Protein AF-G5ECS5-F1 (afdb_monomer_lite)

pLDDT: mean 89.22, std 11.2, range [52.12, 98.12]

Structure (mmCIF, N/CA/C/O backbone):
data_AF-G5ECS5-F1
#
_entry.id   AF-G5ECS5-F1
#
loop_
_atom_site.group_PDB
_atom_site.id
_atom_site.type_symbol
_atom_site.label_atom_id
_atom_site.label_alt_id
_atom_site.label_comp_id
_atom_site.label_asym_id
_atom_site.label_entity_id
_atom_site.label_seq_id
_atom_site.pdbx_PDB_ins_code
_atom_site.Cartn_x
_atom_site.Cartn_y
_atom_site.Cartn_z
_atom_site.occupancy
_atom_site.B_iso_or_equiv
_atom_site.auth_seq_id
_atom_site.auth_comp_id
_atom_site.auth_asym_id
_atom_site.auth_atom_id
_atom_site.pdbx_PDB_model_num
ATOM 1 N N . MET A 1 1 ? 14.559 3.316 -11.128 1.00 52.81 1 MET A N 1
ATOM 2 C CA . MET A 1 1 ? 13.962 3.179 -12.477 1.00 52.81 1 MET A CA 1
ATOM 3 C C . MET A 1 1 ? 12.790 4.141 -12.537 1.00 52.81 1 MET A C 1
ATOM 5 O O . MET A 1 1 ? 12.023 4.130 -11.589 1.00 52.81 1 MET A O 1
ATOM 9 N N . ASN A 1 2 ? 12.685 4.991 -13.561 1.00 52.12 2 ASN A N 1
ATOM 10 C CA . ASN A 1 2 ? 11.530 5.879 -13.733 1.00 52.12 2 ASN A CA 1
ATOM 11 C C . ASN A 1 2 ? 10.588 5.239 -14.753 1.00 52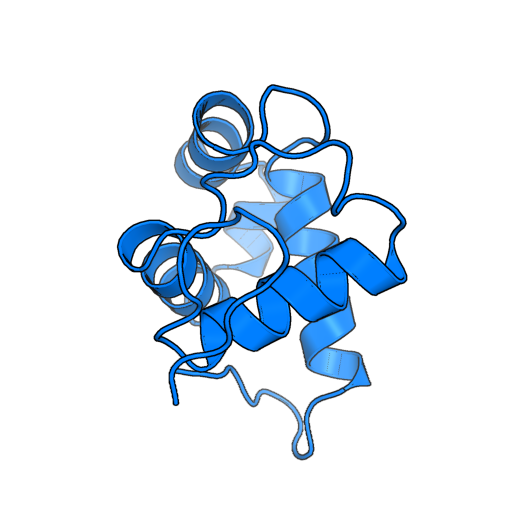.12 2 ASN A C 1
ATOM 13 O O . ASN A 1 2 ? 10.952 5.135 -15.922 1.00 52.12 2 ASN A O 1
ATOM 17 N N . VAL A 1 3 ? 9.404 4.804 -14.322 1.00 57.81 3 VAL A N 1
ATOM 18 C CA . VAL A 1 3 ? 8.354 4.330 -15.238 1.00 57.81 3 VAL A CA 1
ATOM 19 C C . VAL A 1 3 ? 7.341 5.457 -15.410 1.00 57.81 3 VAL A C 1
ATOM 21 O O . VAL A 1 3 ? 6.791 5.945 -14.422 1.00 57.81 3 VAL A O 1
ATOM 24 N N . ASN A 1 4 ? 7.121 5.896 -16.651 1.00 57.59 4 ASN A N 1
ATOM 25 C CA . ASN A 1 4 ? 6.100 6.887 -16.986 1.00 57.59 4 ASN A CA 1
ATOM 26 C C . ASN A 1 4 ? 4.847 6.159 -17.486 1.00 57.59 4 ASN A C 1
ATOM 28 O O . ASN A 1 4 ? 4.904 5.453 -18.490 1.00 57.59 4 ASN A O 1
ATOM 32 N N . PHE A 1 5 ? 3.733 6.323 -16.777 1.00 57.00 5 PHE A N 1
ATOM 33 C CA . PHE A 1 5 ? 2.453 5.709 -17.112 1.00 57.00 5 PHE A CA 1
ATOM 34 C C . PHE A 1 5 ? 1.460 6.834 -17.407 1.00 57.00 5 PHE A C 1
ATOM 36 O O . PHE A 1 5 ? 0.933 7.415 -16.478 1.00 57.00 5 PHE A O 1
ATOM 43 N N . GLY A 1 6 ? 1.251 7.214 -18.671 1.00 62.34 6 GLY A N 1
ATOM 44 C CA . GLY A 1 6 ? 0.101 8.014 -19.143 1.00 62.34 6 GLY A CA 1
ATOM 45 C C . GLY A 1 6 ? -0.459 9.148 -18.252 1.00 62.34 6 GLY A C 1
ATOM 46 O O . GLY A 1 6 ? -1.677 9.283 -18.165 1.00 62.34 6 GLY A O 1
ATOM 47 N N . GLY A 1 7 ? 0.382 9.955 -17.590 1.00 63.53 7 GLY A N 1
ATOM 48 C CA . GLY A 1 7 ? -0.055 11.059 -16.712 1.00 63.53 7 GLY A CA 1
ATOM 49 C C . GLY A 1 7 ? -0.193 10.725 -15.218 1.00 63.53 7 GLY A C 1
ATOM 50 O O . GLY A 1 7 ? -0.729 11.539 -14.467 1.00 63.53 7 GLY A O 1
ATOM 51 N N . TYR A 1 8 ? 0.279 9.557 -14.785 1.00 65.12 8 TYR A N 1
ATOM 52 C CA . TYR A 1 8 ? 0.445 9.202 -13.376 1.00 65.12 8 TYR A CA 1
ATOM 53 C C . TYR A 1 8 ? 1.759 9.763 -12.818 1.00 65.12 8 TYR A C 1
ATOM 55 O O . TYR A 1 8 ? 2.696 10.052 -13.573 1.00 65.12 8 TYR A O 1
ATOM 63 N N . SER A 1 9 ? 1.847 9.897 -11.489 1.00 60.34 9 SER A N 1
ATOM 64 C CA . SER A 1 9 ? 3.123 10.190 -10.822 1.00 60.34 9 SER A CA 1
ATOM 65 C C . SER A 1 9 ? 4.201 9.207 -11.301 1.00 60.34 9 SER A C 1
ATOM 67 O O . SER A 1 9 ? 3.929 8.007 -11.391 1.00 60.34 9 SER A O 1
ATOM 69 N N . PRO A 1 10 ? 5.427 9.670 -11.606 1.00 69.62 10 PRO A N 1
ATOM 70 C CA . PRO A 1 10 ? 6.496 8.768 -12.008 1.00 69.62 10 PRO A CA 1
ATOM 71 C C . PRO A 1 10 ? 6.739 7.743 -10.899 1.00 69.62 10 PRO A C 1
ATOM 73 O O . PRO A 1 10 ? 6.965 8.118 -9.747 1.00 69.62 10 PRO A O 1
ATOM 76 N N . ILE A 1 11 ? 6.728 6.457 -11.253 1.00 73.75 11 ILE A N 1
ATOM 77 C CA . ILE A 1 11 ? 7.058 5.392 -10.306 1.00 73.75 11 ILE A CA 1
ATOM 78 C C . ILE A 1 11 ? 8.564 5.441 -10.069 1.00 73.75 11 ILE A C 1
ATOM 80 O O . ILE A 1 11 ? 9.337 5.314 -11.021 1.00 73.75 11 ILE A O 1
ATOM 84 N N . ARG A 1 12 ? 8.969 5.653 -8.814 1.00 78.69 12 ARG A N 1
ATOM 85 C CA . ARG A 1 12 ? 10.379 5.858 -8.432 1.00 78.69 12 ARG A CA 1
ATOM 86 C C . ARG A 1 12 ? 10.930 4.809 -7.468 1.00 78.69 12 ARG A C 1
ATOM 88 O O . ARG A 1 12 ? 12.148 4.688 -7.370 1.00 78.69 12 ARG A O 1
ATOM 95 N N . THR A 1 13 ? 10.070 4.050 -6.794 1.00 84.62 13 THR A N 1
ATOM 96 C CA . THR A 1 13 ? 10.455 3.010 -5.826 1.00 84.62 13 THR A CA 1
ATOM 97 C C . THR A 1 13 ? 10.033 1.632 -6.317 1.00 84.62 13 THR A C 1
ATOM 99 O O . THR A 1 13 ? 9.104 1.512 -7.125 1.00 84.62 13 THR A O 1
ATOM 102 N N . SER A 1 14 ? 10.695 0.577 -5.832 1.00 89.06 14 SER A N 1
ATOM 103 C CA . SER A 1 14 ? 10.296 -0.790 -6.179 1.00 89.06 14 SER A CA 1
ATOM 104 C C . SER A 1 14 ? 8.901 -1.057 -5.633 1.00 89.06 14 SER A C 1
ATOM 106 O O . SER A 1 14 ? 8.063 -1.572 -6.362 1.00 89.06 14 SER A O 1
ATOM 108 N N . MET A 1 15 ? 8.598 -0.627 -4.402 1.00 92.44 15 MET A N 1
ATOM 109 C CA . MET A 1 15 ? 7.248 -0.764 -3.850 1.00 92.44 15 MET A CA 1
ATOM 110 C C . MET A 1 15 ? 6.181 -0.061 -4.703 1.00 92.44 15 MET A C 1
ATOM 112 O O . MET A 1 15 ? 5.104 -0.617 -4.904 1.00 92.44 15 MET A O 1
ATOM 116 N N . GLY A 1 16 ? 6.480 1.103 -5.288 1.00 92.81 16 GLY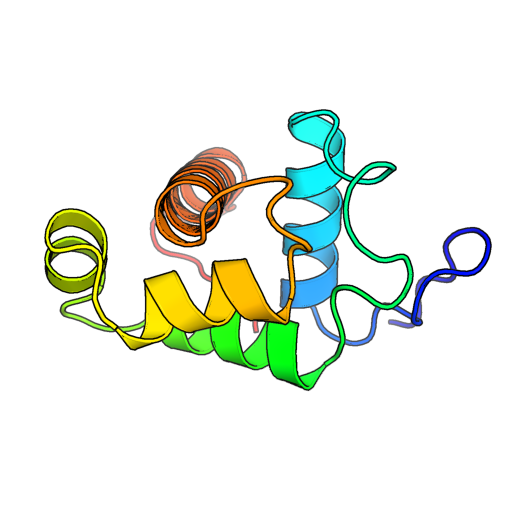 A N 1
ATOM 117 C CA . GLY A 1 16 ? 5.558 1.786 -6.199 1.00 92.81 16 GLY A CA 1
ATOM 118 C C . GLY A 1 16 ? 5.187 0.939 -7.423 1.00 92.81 16 GLY A C 1
ATOM 119 O O . GLY A 1 16 ? 4.023 0.916 -7.818 1.00 92.81 16 GLY A O 1
ATOM 120 N N . ILE A 1 17 ? 6.140 0.177 -7.977 1.00 92.12 17 ILE A N 1
ATOM 121 C CA . ILE A 1 17 ? 5.880 -0.758 -9.088 1.00 92.12 17 ILE A CA 1
ATOM 122 C C . ILE A 1 17 ? 4.902 -1.847 -8.642 1.00 92.12 17 ILE A C 1
ATOM 124 O O . ILE A 1 17 ? 3.959 -2.164 -9.362 1.00 92.12 17 ILE A O 1
ATOM 128 N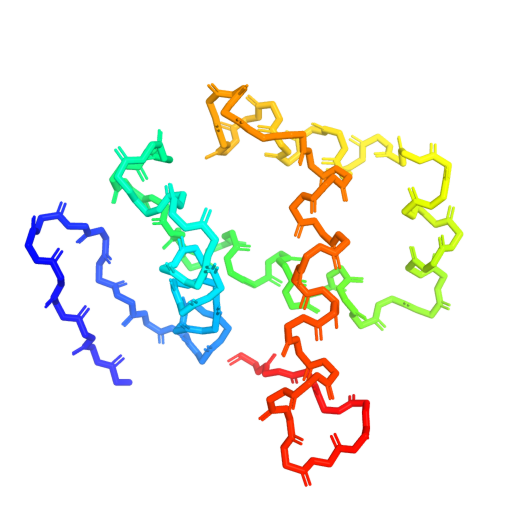 N . TRP A 1 18 ? 5.098 -2.397 -7.444 1.00 94.31 18 TRP A N 1
ATOM 129 C CA . TRP A 1 18 ? 4.251 -3.464 -6.912 1.00 94.31 18 TRP A CA 1
ATOM 130 C C . TRP A 1 18 ? 2.841 -2.983 -6.589 1.00 94.31 18 TRP A C 1
ATOM 132 O O . TRP A 1 18 ? 1.879 -3.687 -6.878 1.00 94.31 18 TRP A O 1
ATOM 142 N N . VAL A 1 19 ? 2.710 -1.772 -6.047 1.00 95.44 19 VAL A N 1
ATOM 143 C CA . VAL A 1 19 ? 1.406 -1.145 -5.831 1.00 95.44 19 VAL A CA 1
ATOM 144 C C . VAL A 1 19 ? 0.679 -0.972 -7.164 1.00 95.44 19 VAL A C 1
ATOM 146 O O . VAL A 1 19 ? -0.470 -1.385 -7.273 1.00 95.44 19 VAL A O 1
ATOM 149 N N . VAL A 1 20 ? 1.335 -0.436 -8.199 1.00 94.19 20 VAL A N 1
ATOM 150 C CA . VAL A 1 20 ? 0.711 -0.280 -9.525 1.00 94.19 20 VAL A CA 1
ATOM 151 C C . VAL A 1 20 ? 0.335 -1.630 -10.135 1.00 94.19 20 VAL A C 1
ATOM 153 O O . VAL A 1 20 ? -0.773 -1.769 -10.643 1.00 94.19 20 VAL A O 1
ATOM 156 N N . ALA A 1 21 ? 1.200 -2.640 -10.038 1.00 94.19 21 ALA A N 1
ATOM 157 C CA . ALA A 1 21 ? 0.901 -3.979 -10.539 1.00 94.19 21 ALA A CA 1
ATOM 158 C C . ALA A 1 21 ? -0.311 -4.607 -9.827 1.00 94.19 21 ALA A C 1
ATOM 160 O O . ALA A 1 21 ? -1.196 -5.142 -10.489 1.00 94.19 21 ALA A O 1
ATOM 161 N N . MET A 1 22 ? -0.407 -4.460 -8.502 1.00 96.38 22 MET A N 1
ATOM 162 C CA . MET A 1 22 ? -1.567 -4.903 -7.724 1.00 96.38 22 MET A CA 1
ATOM 163 C C . MET A 1 22 ? -2.842 -4.154 -8.135 1.00 96.38 22 MET A C 1
ATOM 165 O O . MET A 1 22 ? -3.894 -4.764 -8.317 1.00 96.38 22 MET A O 1
ATOM 169 N N . LEU A 1 23 ? -2.758 -2.837 -8.347 1.00 95.56 23 LEU A N 1
ATOM 170 C CA . LEU A 1 23 ? -3.898 -2.048 -8.813 1.00 95.56 23 LEU A CA 1
ATOM 171 C C . LEU A 1 23 ? -4.370 -2.464 -10.210 1.00 95.56 23 LEU A C 1
ATOM 173 O O . LEU A 1 23 ? -5.566 -2.392 -10.479 1.00 95.56 23 LEU A O 1
ATOM 177 N N . VAL A 1 24 ? -3.458 -2.871 -11.094 1.00 95.00 24 VAL A N 1
ATOM 178 C CA . VAL A 1 24 ? -3.801 -3.412 -12.416 1.00 95.00 24 VAL A CA 1
ATOM 179 C C . VAL A 1 24 ? -4.446 -4.793 -12.279 1.00 95.00 24 VAL A C 1
ATOM 181 O O . VAL A 1 24 ? -5.506 -4.999 -12.855 1.00 95.00 24 VAL A O 1
ATOM 184 N N . GLU A 1 25 ? -3.879 -5.704 -11.476 1.00 95.81 25 GLU A N 1
ATOM 185 C CA . GLU A 1 25 ? -4.434 -7.057 -11.254 1.00 95.81 25 GLU A CA 1
ATOM 186 C C . GLU A 1 25 ? -5.867 -7.030 -10.688 1.00 95.81 25 GLU A C 1
ATOM 188 O O . GLU A 1 25 ? -6.643 -7.955 -10.918 1.00 95.81 25 GLU A O 1
ATOM 193 N N . HIS A 1 26 ? -6.235 -5.971 -9.962 1.00 94.75 26 HIS A N 1
ATOM 194 C CA . HIS A 1 26 ? -7.553 -5.820 -9.342 1.00 94.75 26 HIS A CA 1
ATOM 195 C C . HIS A 1 26 ? -8.468 -4.772 -10.003 1.00 94.75 26 HIS A C 1
ATOM 197 O O . HIS A 1 26 ? -9.461 -4.383 -9.385 1.00 94.75 26 HIS A O 1
ATOM 203 N N . ASP A 1 27 ? -8.152 -4.284 -11.209 1.00 94.25 27 ASP A N 1
ATOM 204 C CA . ASP A 1 27 ? -8.950 -3.274 -11.932 1.00 94.25 27 ASP A CA 1
ATOM 205 C C . ASP A 1 27 ? -9.200 -1.973 -11.130 1.00 94.25 27 ASP A C 1
ATOM 207 O O . ASP A 1 27 ? -10.244 -1.318 -11.216 1.00 94.25 27 ASP A O 1
ATOM 211 N N . LEU A 1 28 ? -8.223 -1.578 -10.311 1.00 94.31 28 LEU A N 1
ATOM 212 C CA . LEU A 1 28 ? -8.267 -0.385 -9.458 1.00 94.31 28 LEU A CA 1
ATOM 213 C C . LEU A 1 28 ? -7.481 0.796 -10.036 1.00 94.31 28 LEU A C 1
ATOM 215 O O . LEU A 1 28 ? -7.715 1.931 -9.621 1.00 94.31 28 LEU A O 1
ATOM 219 N N . ILE A 1 29 ? -6.566 0.562 -10.984 1.00 92.12 29 ILE A N 1
ATOM 220 C CA . ILE A 1 29 ? -5.620 1.586 -11.463 1.00 92.12 29 ILE A CA 1
ATOM 221 C C . ILE A 1 29 ? -6.306 2.834 -12.037 1.00 92.12 29 ILE A C 1
ATOM 223 O O . ILE A 1 29 ? -5.832 3.950 -11.837 1.00 92.12 29 ILE A O 1
ATOM 227 N N . THR A 1 30 ? -7.448 2.671 -12.707 1.00 91.19 30 THR A N 1
ATOM 228 C CA . THR A 1 30 ? -8.233 3.779 -13.280 1.00 91.19 30 THR A CA 1
ATOM 229 C C . THR A 1 30 ? -9.155 4.452 -12.266 1.00 91.19 30 THR A C 1
ATOM 231 O O . THR A 1 30 ? -9.715 5.508 -12.554 1.00 91.19 30 THR A O 1
ATOM 234 N N . ARG A 1 31 ? -9.333 3.841 -11.090 1.00 92.94 31 ARG A N 1
ATOM 235 C CA . ARG A 1 31 ? -10.272 4.287 -10.058 1.00 92.94 31 ARG A CA 1
ATOM 236 C C . ARG A 1 31 ? -9.574 5.093 -8.967 1.00 92.94 31 ARG A C 1
ATOM 238 O O . ARG A 1 31 ? -10.161 6.041 -8.456 1.00 92.94 31 ARG A O 1
ATOM 245 N N . VAL A 1 32 ? -8.338 4.737 -8.616 1.00 92.44 32 VAL A N 1
ATOM 246 C CA . VAL A 1 32 ? -7.522 5.503 -7.660 1.00 92.44 32 VAL A CA 1
ATOM 247 C C . VAL A 1 32 ? -7.091 6.861 -8.240 1.00 92.44 32 VAL A C 1
ATOM 249 O O . VAL A 1 32 ? -7.071 7.032 -9.462 1.00 92.44 32 VAL A O 1
ATOM 252 N N . PRO A 1 33 ? -6.718 7.845 -7.396 1.00 92.06 33 PRO A N 1
ATOM 253 C CA . PRO A 1 33 ? -6.148 9.100 -7.878 1.00 92.06 33 PRO A CA 1
ATOM 254 C C . PRO A 1 33 ? -4.936 8.868 -8.788 1.00 92.06 33 PRO A C 1
ATOM 256 O O . PRO A 1 33 ? -4.058 8.075 -8.464 1.00 92.06 33 PRO A O 1
ATOM 259 N N . ARG A 1 34 ? -4.825 9.614 -9.893 1.00 88.56 34 ARG A N 1
ATOM 260 C CA . ARG A 1 34 ? -3.678 9.496 -10.821 1.00 88.56 34 ARG A CA 1
ATOM 261 C C . ARG A 1 34 ? -2.332 9.844 -10.181 1.00 88.56 34 ARG A C 1
ATOM 263 O O . ARG A 1 34 ? -1.285 9.421 -10.656 1.00 88.56 34 ARG A O 1
ATOM 270 N N . SER A 1 35 ? -2.344 10.618 -9.099 1.00 89.62 35 SER A N 1
ATOM 271 C CA . SER A 1 35 ? -1.138 10.927 -8.333 1.00 89.62 35 SER A CA 1
ATOM 272 C C . SER A 1 35 ? -0.622 9.739 -7.511 1.00 89.62 35 SER A C 1
ATOM 274 O O . SER A 1 35 ? 0.513 9.800 -7.041 1.00 89.62 35 SER A O 1
ATOM 276 N N . PHE A 1 36 ? -1.431 8.690 -7.328 1.00 91.88 36 PHE A N 1
ATOM 277 C CA . PHE A 1 36 ? -1.122 7.532 -6.496 1.00 91.88 36 PHE A CA 1
ATOM 278 C C . PHE A 1 36 ? -0.447 6.399 -7.303 1.00 91.88 36 PHE A C 1
ATOM 280 O O . PHE A 1 36 ? -0.893 6.104 -8.414 1.00 91.88 36 PHE A O 1
ATOM 287 N N . PRO A 1 37 ? 0.555 5.696 -6.735 1.00 93.06 37 PRO A N 1
ATOM 288 C CA . PRO A 1 37 ? 1.242 6.017 -5.486 1.00 93.06 37 PRO A CA 1
ATOM 289 C C . PRO A 1 37 ? 2.325 7.087 -5.692 1.00 93.06 37 PRO A C 1
ATOM 291 O O . PRO A 1 37 ? 3.116 7.042 -6.635 1.00 93.06 37 PRO A O 1
ATOM 294 N N . THR A 1 38 ? 2.409 8.025 -4.758 1.00 92.38 38 THR A N 1
ATOM 295 C CA . THR A 1 38 ? 3.600 8.849 -4.539 1.00 92.38 38 THR A CA 1
ATOM 296 C C . THR A 1 38 ? 4.714 8.022 -3.885 1.00 92.38 38 THR A C 1
ATOM 298 O O . THR A 1 38 ? 4.496 6.894 -3.436 1.00 92.38 38 THR A O 1
ATOM 301 N N . VAL A 1 39 ? 5.922 8.591 -3.811 1.00 91.50 39 VAL A N 1
ATOM 302 C CA . VAL A 1 39 ? 7.062 7.962 -3.120 1.00 91.50 39 VAL A CA 1
ATOM 303 C C . VAL A 1 39 ? 6.724 7.700 -1.652 1.00 91.50 39 VAL A C 1
ATOM 305 O O . VAL A 1 39 ? 6.812 6.559 -1.215 1.00 91.50 39 VAL A O 1
ATOM 308 N N . ASP A 1 40 ? 6.228 8.712 -0.937 1.00 92.81 40 ASP A N 1
ATOM 309 C CA . ASP A 1 40 ? 5.884 8.599 0.486 1.00 92.81 40 ASP A CA 1
ATOM 310 C C . ASP A 1 40 ? 4.798 7.545 0.746 1.00 92.81 40 ASP A C 1
ATOM 312 O O . ASP A 1 40 ? 4.822 6.839 1.755 1.00 92.81 40 ASP A O 1
ATOM 316 N N . GLU A 1 41 ? 3.826 7.415 -0.161 1.00 95.19 41 GLU A N 1
ATOM 317 C CA . GLU A 1 41 ? 2.779 6.398 -0.050 1.00 95.19 41 GLU A CA 1
ATOM 318 C C . GLU A 1 41 ? 3.331 4.996 -0.290 1.00 95.19 41 GLU A C 1
ATOM 320 O O . GLU A 1 41 ? 2.983 4.079 0.452 1.00 95.19 41 GLU A O 1
ATOM 325 N N . ALA A 1 42 ? 4.206 4.821 -1.282 1.00 94.69 42 ALA A N 1
ATOM 326 C CA . ALA A 1 42 ? 4.874 3.549 -1.521 1.00 94.69 42 ALA A CA 1
ATOM 327 C C . ALA A 1 42 ? 5.767 3.154 -0.332 1.00 94.69 42 ALA A C 1
ATOM 329 O O . ALA A 1 42 ? 5.692 2.018 0.141 1.00 94.69 42 ALA A O 1
ATOM 330 N N . ASP A 1 43 ? 6.534 4.096 0.216 1.00 93.38 43 ASP A N 1
ATOM 331 C CA . ASP A 1 43 ? 7.374 3.875 1.395 1.00 93.38 43 ASP A CA 1
ATOM 332 C C . ASP A 1 43 ? 6.525 3.520 2.619 1.00 93.38 43 ASP A C 1
ATOM 334 O O . ASP A 1 43 ? 6.849 2.588 3.359 1.00 93.38 43 ASP A O 1
ATOM 338 N N . PHE A 1 44 ? 5.384 4.189 2.806 1.00 95.69 44 PHE A N 1
ATOM 339 C CA . PHE A 1 44 ? 4.438 3.850 3.865 1.00 95.69 44 PHE A CA 1
ATOM 340 C C . PHE A 1 44 ? 3.865 2.437 3.699 1.00 95.69 44 PHE A C 1
ATOM 342 O O . PHE A 1 44 ? 3.754 1.704 4.684 1.00 95.69 44 PHE A O 1
ATOM 349 N N . VAL A 1 45 ? 3.522 2.023 2.475 1.00 96.56 45 VAL A N 1
ATOM 350 C CA . VAL A 1 45 ? 3.059 0.654 2.207 1.00 96.56 45 VAL A CA 1
ATOM 351 C C . VAL A 1 45 ? 4.150 -0.359 2.554 1.00 96.56 45 VAL A C 1
ATOM 353 O O . VAL A 1 45 ? 3.872 -1.318 3.275 1.00 96.56 45 VAL A O 1
ATOM 356 N N . SER A 1 46 ? 5.394 -0.118 2.126 1.00 95.06 46 SER A N 1
ATOM 357 C CA . SER A 1 46 ? 6.539 -0.972 2.472 1.00 95.06 46 SER A CA 1
ATOM 358 C C . SER A 1 46 ? 6.753 -1.056 3.982 1.00 95.06 46 SER A C 1
ATOM 360 O O . SER A 1 46 ? 6.868 -2.149 4.539 1.00 95.06 46 SER A O 1
ATOM 362 N N . TYR A 1 47 ? 6.729 0.089 4.664 1.00 95.25 47 TYR A N 1
ATOM 363 C CA . TYR A 1 47 ? 6.844 0.175 6.114 1.00 95.25 47 TYR A CA 1
ATOM 364 C C . TYR A 1 47 ? 5.757 -0.641 6.822 1.00 95.25 47 TYR A C 1
ATOM 366 O O . TYR A 1 47 ? 6.061 -1.416 7.727 1.00 95.25 47 TYR A O 1
ATOM 374 N N . MET A 1 48 ? 4.498 -0.501 6.401 1.00 96.19 48 MET A N 1
ATOM 375 C CA . MET A 1 48 ? 3.365 -1.190 7.017 1.00 96.19 48 MET A CA 1
ATOM 376 C C . MET A 1 48 ? 3.450 -2.706 6.862 1.00 96.19 48 MET A C 1
ATOM 378 O O . MET A 1 48 ? 3.280 -3.414 7.853 1.00 96.19 48 MET A O 1
ATOM 382 N N . LEU A 1 49 ? 3.762 -3.200 5.660 1.00 95.38 49 LEU A N 1
ATOM 383 C CA . LEU A 1 49 ? 3.889 -4.637 5.396 1.00 95.38 49 LEU A CA 1
ATOM 384 C C . LEU A 1 49 ? 5.010 -5.288 6.225 1.00 95.38 49 LEU A C 1
ATOM 386 O O . LEU A 1 49 ? 4.932 -6.473 6.534 1.00 95.38 49 LEU A O 1
ATOM 390 N N . ARG A 1 50 ? 6.046 -4.526 6.604 1.00 94.25 50 ARG A N 1
ATOM 391 C CA . ARG A 1 50 ? 7.194 -5.010 7.395 1.00 94.25 50 ARG A CA 1
ATOM 392 C C . ARG A 1 50 ? 6.950 -5.022 8.904 1.00 94.25 50 ARG A C 1
ATOM 394 O O . ARG A 1 50 ? 7.808 -5.499 9.648 1.00 94.25 50 ARG A O 1
ATOM 401 N N . LYS A 1 51 ? 5.835 -4.473 9.397 1.00 94.94 51 LYS A N 1
ATOM 402 C CA . LYS A 1 51 ? 5.578 -4.438 10.842 1.00 94.94 51 LYS A CA 1
ATOM 403 C C . LYS A 1 51 ? 5.333 -5.848 11.370 1.00 94.94 51 LYS A C 1
ATOM 405 O O . LYS A 1 51 ? 4.480 -6.566 10.861 1.00 94.94 51 LYS A O 1
ATOM 410 N N . SER A 1 52 ? 5.999 -6.203 12.468 1.00 94.06 52 SER A N 1
ATOM 411 C CA . SER A 1 52 ? 5.820 -7.503 13.134 1.00 94.06 52 SER A CA 1
ATOM 412 C C . SER A 1 52 ? 4.375 -7.766 13.572 1.00 94.06 52 SER A C 1
ATOM 414 O O . SER A 1 52 ? 3.940 -8.910 13.620 1.00 94.06 52 SER A O 1
ATOM 416 N N . ASN A 1 53 ? 3.612 -6.708 13.858 1.00 95.25 53 ASN A N 1
ATOM 417 C CA . ASN A 1 53 ? 2.202 -6.772 14.230 1.00 95.25 53 ASN A CA 1
ATOM 418 C C . ASN A 1 53 ? 1.246 -6.365 13.094 1.00 95.25 53 ASN A C 1
ATOM 420 O O . ASN A 1 53 ? 0.091 -6.043 13.374 1.00 95.25 53 ASN A O 1
ATOM 424 N N . PHE A 1 54 ? 1.700 -6.353 11.834 1.00 95.94 54 PHE A N 1
ATOM 425 C CA . PHE A 1 54 ? 0.892 -5.929 10.686 1.00 95.94 54 PHE A CA 1
ATOM 426 C C . PHE A 1 54 ? -0.443 -6.676 10.600 1.00 95.94 54 PHE A C 1
ATOM 428 O O . PHE A 1 54 ? -1.482 -6.040 10.458 1.00 95.94 54 PHE A O 1
ATOM 435 N N . GLU A 1 55 ? -0.434 -7.997 10.782 1.00 94.88 55 GLU A N 1
ATOM 436 C CA . GLU A 1 55 ? -1.643 -8.832 10.770 1.00 94.88 55 GLU A CA 1
ATOM 437 C C . GLU A 1 55 ? -2.677 -8.383 11.802 1.00 94.88 55 GLU A C 1
ATOM 439 O O . GLU A 1 55 ? -3.855 -8.219 11.493 1.00 94.88 55 GLU A O 1
ATOM 444 N N . LEU A 1 56 ? -2.221 -8.113 13.026 1.00 97.06 56 LEU A N 1
ATOM 445 C CA . LEU A 1 56 ? -3.079 -7.629 14.099 1.00 97.06 56 LEU A CA 1
ATOM 446 C C . LEU A 1 56 ? -3.606 -6.222 13.792 1.00 97.06 56 LEU A C 1
ATOM 448 O O . LEU A 1 56 ? -4.763 -5.914 14.068 1.00 97.06 56 LEU A O 1
ATOM 452 N N . MET A 1 57 ? -2.768 -5.356 13.218 1.00 97.31 57 MET A N 1
ATOM 453 C CA . MET A 1 57 ? -3.183 -4.017 12.797 1.00 97.31 57 MET A CA 1
ATOM 454 C C . MET A 1 57 ? -4.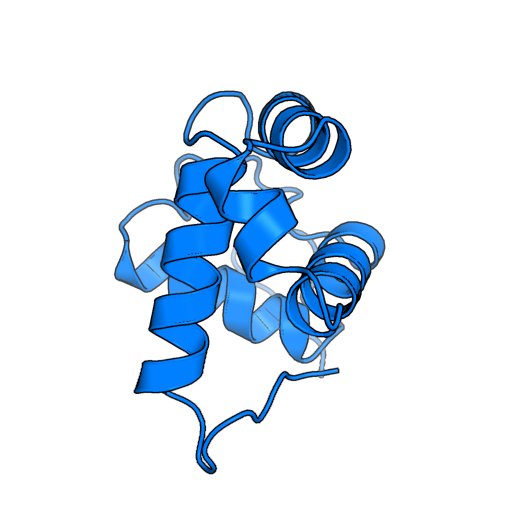228 -4.077 11.681 1.00 97.31 57 MET A C 1
ATOM 456 O O . MET A 1 57 ? -5.183 -3.302 11.703 1.00 97.31 57 MET A O 1
ATOM 460 N N . LEU A 1 58 ? -4.057 -4.990 10.728 1.00 97.12 58 LEU A N 1
ATOM 461 C CA . LEU A 1 58 ? -4.963 -5.193 9.608 1.00 97.12 58 LEU A CA 1
ATOM 462 C C . LEU A 1 58 ? -6.301 -5.767 10.075 1.00 97.12 58 LEU A C 1
ATOM 464 O O . LEU A 1 58 ? -7.342 -5.212 9.731 1.00 97.12 58 LEU A O 1
ATOM 468 N N . ALA A 1 59 ? -6.283 -6.805 10.915 1.00 96.06 59 ALA A N 1
ATOM 469 C CA . ALA A 1 59 ? -7.484 -7.411 11.490 1.00 96.06 59 ALA A CA 1
ATOM 470 C C . ALA A 1 59 ? -8.302 -6.403 12.315 1.00 96.06 59 ALA A C 1
ATOM 472 O O . ALA A 1 59 ? -9.522 -6.346 12.195 1.00 96.06 59 ALA A O 1
ATOM 473 N N . ASN A 1 60 ? -7.630 -5.542 13.085 1.00 96.69 60 ASN A N 1
ATOM 474 C CA . ASN A 1 60 ? -8.281 -4.50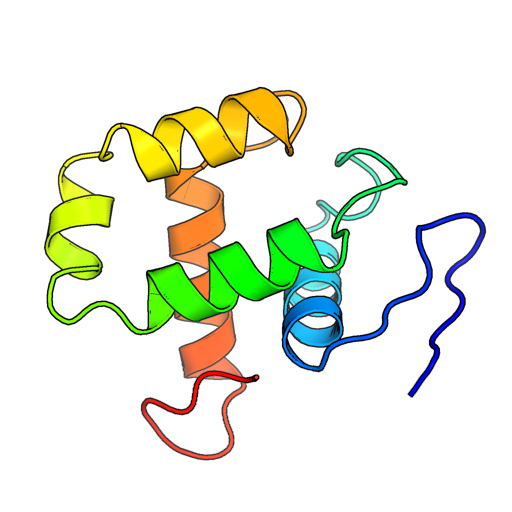7 13.892 1.00 96.69 60 ASN A CA 1
ATOM 475 C C . ASN A 1 60 ? -8.612 -3.220 13.120 1.00 96.69 60 ASN A C 1
ATOM 477 O O . ASN A 1 60 ? -9.023 -2.236 13.736 1.00 96.69 60 ASN A O 1
ATOM 481 N N . ASN A 1 61 ? -8.389 -3.182 11.800 1.00 95.56 61 ASN A N 1
ATOM 482 C CA . ASN A 1 61 ? -8.544 -1.982 10.975 1.00 95.56 61 ASN A CA 1
ATOM 483 C C . ASN A 1 61 ? -7.908 -0.740 11.639 1.00 95.56 61 ASN A C 1
ATOM 485 O O . ASN A 1 61 ? -8.567 0.275 11.904 1.00 95.56 61 ASN A O 1
ATOM 489 N N . ALA A 1 62 ? -6.621 -0.859 11.985 1.00 96.69 62 ALA A N 1
ATOM 490 C CA . ALA A 1 62 ? -5.882 0.143 12.743 1.00 96.69 62 ALA A CA 1
ATOM 491 C C . ALA A 1 62 ? -6.026 1.546 12.135 1.00 96.69 62 ALA A C 1
ATOM 493 O O . ALA A 1 62 ? -6.116 1.722 10.918 1.00 96.69 62 ALA A O 1
ATOM 494 N N . GLY A 1 63 ? -5.994 2.577 12.986 1.00 97.00 63 GLY A N 1
ATOM 495 C CA . GLY A 1 63 ? -6.258 3.957 12.565 1.00 97.00 63 GLY A CA 1
ATOM 496 C C . GLY A 1 63 ? -5.380 4.444 11.405 1.00 97.00 63 GLY A C 1
ATOM 497 O O . GLY A 1 63 ? -5.862 5.192 10.558 1.00 97.00 63 GLY A O 1
ATOM 498 N N . CYS A 1 64 ? -4.123 3.996 11.320 1.00 96.25 64 CYS A N 1
ATOM 499 C CA . CYS A 1 64 ? -3.229 4.334 10.210 1.00 96.25 64 CYS A CA 1
ATOM 500 C C . CYS A 1 64 ? -3.636 3.675 8.880 1.00 96.25 64 CYS A C 1
ATOM 502 O O . CYS A 1 64 ? -3.581 4.338 7.849 1.00 96.25 64 CYS A O 1
ATOM 504 N N . ILE A 1 65 ? -4.102 2.422 8.903 1.00 96.38 65 ILE A N 1
ATOM 505 C CA . ILE A 1 65 ? -4.611 1.697 7.730 1.00 96.38 65 ILE A CA 1
ATOM 506 C C . ILE A 1 65 ? -5.877 2.385 7.222 1.00 96.38 65 ILE A C 1
ATOM 508 O O . ILE A 1 65 ? -5.959 2.754 6.051 1.00 96.38 65 ILE A O 1
ATOM 512 N N . ARG A 1 66 ? -6.830 2.658 8.121 1.00 96.00 66 ARG A N 1
ATOM 513 C CA . ARG A 1 66 ? -8.063 3.379 7.778 1.00 96.00 66 ARG A CA 1
ATOM 5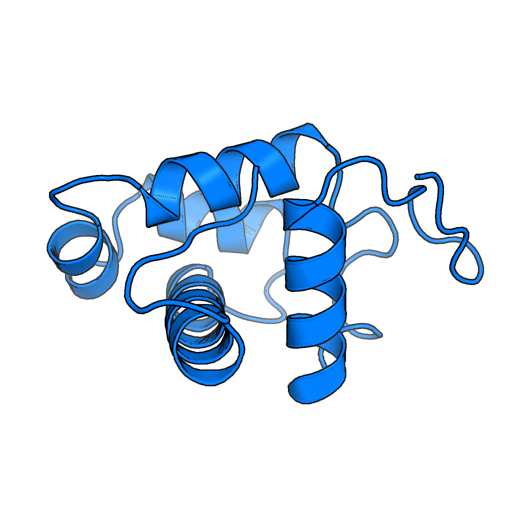14 C C . ARG A 1 66 ? -7.772 4.760 7.183 1.00 96.00 66 ARG A C 1
ATOM 516 O O . ARG A 1 66 ? -8.333 5.103 6.146 1.00 96.00 66 ARG A O 1
ATOM 523 N N . ARG A 1 67 ? -6.860 5.521 7.803 1.00 95.44 67 ARG A N 1
ATOM 524 C CA . ARG A 1 67 ? -6.449 6.858 7.341 1.00 95.44 67 ARG A CA 1
ATOM 525 C C . ARG A 1 67 ? -5.764 6.821 5.976 1.00 95.44 67 ARG A C 1
ATOM 527 O O . ARG A 1 67 ? -6.002 7.716 5.172 1.00 95.44 67 ARG A O 1
ATOM 534 N N . PHE A 1 68 ? -4.931 5.813 5.715 1.00 96.00 68 PHE A N 1
ATOM 535 C CA . PHE A 1 68 ? -4.295 5.633 4.411 1.00 96.00 68 PHE A CA 1
ATOM 536 C C . PHE A 1 68 ? -5.348 5.471 3.311 1.00 96.00 68 PHE A C 1
ATOM 538 O O . PHE A 1 68 ? -5.319 6.201 2.325 1.00 96.00 68 PHE A O 1
ATOM 545 N N . GLY A 1 69 ? -6.330 4.587 3.519 1.00 95.00 69 GLY A N 1
ATOM 546 C CA . GLY A 1 69 ? -7.415 4.381 2.558 1.00 95.00 69 GLY A CA 1
ATOM 547 C C . GLY A 1 69 ? -8.236 5.644 2.297 1.00 95.00 69 GLY A C 1
ATOM 548 O O . GLY A 1 69 ? -8.415 6.039 1.148 1.00 95.00 69 GLY A O 1
ATOM 549 N N . SER A 1 70 ? -8.682 6.324 3.359 1.00 94.38 70 SER A N 1
ATOM 550 C CA . SER A 1 70 ? -9.526 7.517 3.215 1.00 94.38 70 SER A CA 1
ATOM 551 C C . SER A 1 70 ? -8.800 8.698 2.567 1.00 94.38 70 SER A C 1
ATOM 553 O O . SER A 1 70 ? -9.423 9.481 1.859 1.00 94.38 70 SER A O 1
ATOM 555 N N . LYS A 1 71 ? -7.493 8.855 2.823 1.00 93.00 71 LYS A N 1
ATOM 556 C CA . LYS A 1 71 ? -6.705 9.983 2.308 1.00 93.00 71 LYS A CA 1
ATOM 557 C C . LYS A 1 71 ? -6.210 9.745 0.881 1.00 93.00 71 LYS A C 1
ATOM 559 O O . LYS A 1 71 ? -6.260 10.662 0.071 1.00 93.00 71 LYS A O 1
ATOM 564 N N . ASN A 1 72 ? -5.735 8.535 0.586 1.00 94.12 72 ASN A N 1
ATOM 565 C CA . ASN A 1 72 ? -4.932 8.283 -0.613 1.00 94.12 72 ASN A CA 1
ATOM 566 C C . ASN A 1 72 ? -5.702 7.517 -1.701 1.00 94.12 72 ASN A C 1
ATOM 568 O O . ASN A 1 72 ? -5.331 7.575 -2.869 1.00 94.12 72 ASN A O 1
ATOM 572 N N . LEU A 1 73 ? -6.786 6.814 -1.345 1.00 94.06 73 LEU A N 1
ATOM 573 C CA . LEU A 1 73 ? -7.515 5.927 -2.265 1.00 94.06 73 LEU A CA 1
ATOM 574 C C . LEU A 1 73 ? -8.904 6.460 -2.654 1.00 94.06 73 LEU A C 1
ATOM 576 O O . LEU A 1 73 ? -9.676 5.738 -3.275 1.00 94.06 73 LEU A O 1
ATOM 580 N N . ASN A 1 74 ? -9.238 7.707 -2.295 1.00 86.38 74 ASN A N 1
ATOM 581 C CA . ASN A 1 74 ? -10.492 8.389 -2.657 1.00 86.38 74 ASN A CA 1
ATOM 582 C C . ASN A 1 74 ? -11.772 7.558 -2.398 1.00 86.38 74 ASN A C 1
ATOM 584 O O . ASN A 1 74 ? -12.705 7.569 -3.196 1.00 86.38 74 ASN A O 1
ATOM 588 N N . ASN A 1 75 ? -11.797 6.781 -1.309 1.00 85.94 75 ASN A N 1
ATOM 589 C CA . ASN A 1 75 ? -12.890 5.860 -0.950 1.00 85.94 75 ASN A CA 1
ATOM 590 C C . ASN A 1 75 ? -13.226 4.779 -2.002 1.00 85.94 75 ASN A C 1
ATOM 592 O O . ASN A 1 75 ? -14.243 4.103 -1.883 1.00 85.94 75 ASN A O 1
ATOM 596 N N . VAL A 1 76 ? -12.374 4.577 -3.010 1.00 91.75 76 VAL A N 1
ATOM 597 C CA . VAL A 1 76 ? -12.529 3.532 -4.038 1.00 91.75 76 VAL A CA 1
ATOM 598 C C . VAL A 1 76 ? -12.420 2.140 -3.428 1.00 91.75 76 VAL A C 1
ATOM 600 O O . VAL A 1 76 ? -13.107 1.208 -3.842 1.00 91.75 76 VAL A O 1
ATOM 603 N N . ILE A 1 77 ? -11.514 2.016 -2.465 1.00 94.94 77 ILE A N 1
ATOM 604 C CA . ILE A 1 77 ? -11.217 0.815 -1.704 1.00 94.94 77 ILE A CA 1
ATOM 605 C C . ILE A 1 77 ? -10.825 1.250 -0.293 1.00 94.94 77 ILE A C 1
ATOM 607 O O . ILE A 1 77 ? -10.204 2.303 -0.101 1.00 94.94 77 ILE A O 1
ATOM 611 N N . THR A 1 78 ? -11.203 0.464 0.712 1.00 96.06 78 THR A N 1
ATOM 612 C CA . THR A 1 78 ? -10.780 0.752 2.081 1.00 96.06 78 THR A CA 1
ATOM 613 C C . THR A 1 78 ? -9.282 0.492 2.230 1.00 96.06 78 THR A C 1
ATOM 615 O O . THR A 1 78 ? -8.686 -0.297 1.495 1.00 96.06 78 THR A O 1
ATOM 618 N N . GLY A 1 79 ? -8.643 1.130 3.212 1.00 96.81 79 GLY A N 1
ATOM 619 C CA . GLY A 1 79 ? -7.241 0.830 3.501 1.00 96.81 79 GLY A CA 1
ATOM 620 C C . GLY A 1 79 ? -7.044 -0.636 3.890 1.00 96.81 79 GLY A C 1
ATOM 621 O O . GLY A 1 79 ? -6.059 -1.246 3.493 1.00 96.81 79 GLY A O 1
ATOM 622 N N . GLN A 1 80 ? -8.002 -1.219 4.615 1.00 97.31 80 GLN A N 1
ATOM 623 C CA . GLN A 1 80 ? -7.966 -2.623 5.017 1.00 97.31 80 GLN A CA 1
ATOM 624 C C . GLN A 1 80 ? -7.988 -3.554 3.798 1.00 97.31 80 GLN A C 1
ATOM 626 O O . GLN A 1 80 ? -7.129 -4.426 3.685 1.00 97.31 80 GLN A O 1
ATOM 631 N N . ASP A 1 81 ? -8.894 -3.328 2.848 1.00 97.31 81 ASP A N 1
ATOM 632 C CA . ASP A 1 81 ? -8.966 -4.133 1.625 1.00 97.31 81 ASP A CA 1
ATOM 633 C C . ASP A 1 81 ? -7.715 -3.949 0.761 1.00 97.31 81 ASP A C 1
ATOM 635 O O . ASP A 1 81 ? -7.164 -4.924 0.252 1.00 97.31 81 ASP A O 1
ATOM 639 N N . PHE A 1 82 ? -7.220 -2.712 0.636 1.00 98.12 82 PHE A N 1
ATOM 640 C CA . PHE A 1 82 ? -5.981 -2.418 -0.083 1.00 98.12 82 PHE A CA 1
ATOM 641 C C . PHE A 1 82 ? -4.796 -3.192 0.499 1.00 98.12 82 PHE A C 1
ATOM 643 O O . PHE A 1 82 ? -4.082 -3.870 -0.232 1.00 98.12 82 PHE A O 1
ATOM 650 N N . PHE A 1 83 ? -4.588 -3.122 1.816 1.00 97.81 83 PHE A N 1
ATOM 651 C CA . PHE A 1 83 ? -3.465 -3.790 2.473 1.00 97.81 83 PHE A CA 1
ATOM 652 C C . PHE A 1 83 ? -3.612 -5.314 2.479 1.00 97.81 83 PHE A C 1
ATOM 654 O O . PHE A 1 83 ? -2.605 -6.014 2.379 1.00 97.81 83 PHE A O 1
ATOM 661 N N . THR A 1 84 ? -4.844 -5.827 2.527 1.00 97.50 84 THR A N 1
ATOM 662 C CA . THR A 1 84 ? -5.131 -7.260 2.364 1.00 97.50 84 THR A CA 1
ATOM 663 C C . THR A 1 84 ? -4.712 -7.732 0.974 1.00 97.50 84 THR A C 1
ATOM 665 O O . THR A 1 84 ? -3.885 -8.636 0.860 1.00 97.50 84 THR A O 1
ATOM 668 N N . LYS A 1 85 ? -5.179 -7.048 -0.079 1.00 97.62 85 LYS A N 1
ATOM 669 C CA . LYS A 1 85 ? -4.798 -7.343 -1.468 1.00 97.62 85 LYS A CA 1
ATOM 670 C C . LYS A 1 85 ? -3.304 -7.200 -1.691 1.00 97.62 85 LYS A C 1
ATOM 672 O O . LYS A 1 85 ? -2.693 -8.059 -2.309 1.00 97.62 85 LYS A O 1
ATOM 677 N N . MET A 1 86 ? -2.690 -6.155 -1.142 1.00 96.62 86 MET A N 1
ATOM 678 C CA . MET A 1 86 ? -1.255 -5.934 -1.273 1.00 96.62 86 MET A CA 1
ATOM 679 C C . MET A 1 86 ? -0.445 -7.063 -0.627 1.00 96.62 86 MET A C 1
ATOM 681 O O . MET A 1 86 ? 0.507 -7.560 -1.223 1.00 96.62 86 MET A O 1
ATOM 685 N N . LYS A 1 87 ? -0.835 -7.511 0.571 1.00 94.81 87 LYS A N 1
ATOM 686 C CA . LYS A 1 87 ? -0.205 -8.648 1.248 1.00 94.81 87 LYS A CA 1
ATOM 687 C C . LYS A 1 87 ? -0.326 -9.929 0.420 1.00 94.81 87 LYS A C 1
ATOM 689 O O . LYS A 1 87 ? 0.663 -10.640 0.251 1.00 94.81 87 LYS A O 1
ATOM 694 N N . GLU A 1 88 ? -1.517 -10.233 -0.086 1.00 94.44 88 GLU A N 1
ATOM 695 C CA . GLU A 1 88 ? -1.760 -11.410 -0.931 1.00 94.44 88 GLU A CA 1
ATOM 696 C C . GLU A 1 88 ? -0.967 -11.338 -2.240 1.00 94.44 88 GLU A C 1
ATOM 698 O O . GLU A 1 88 ? -0.284 -12.296 -2.603 1.00 94.44 88 GLU A O 1
ATOM 703 N N . PHE A 1 89 ? -0.978 -10.177 -2.894 1.00 95.25 89 PHE A N 1
ATOM 704 C CA . PHE A 1 89 ? -0.238 -9.912 -4.121 1.00 95.25 89 PHE A CA 1
ATOM 705 C C . PHE A 1 89 ? 1.269 -10.097 -3.924 1.00 95.25 89 PHE A C 1
ATOM 707 O O . PHE A 1 89 ? 1.922 -10.750 -4.739 1.00 95.25 89 PHE A O 1
ATOM 714 N N . VAL A 1 90 ? 1.823 -9.586 -2.819 1.00 93.38 90 VAL A N 1
ATOM 715 C CA . VAL A 1 90 ? 3.233 -9.787 -2.466 1.00 93.38 90 VAL A CA 1
ATOM 716 C C . VAL A 1 90 ? 3.529 -11.267 -2.244 1.00 93.38 90 VAL A C 1
ATOM 718 O O . VAL A 1 90 ? 4.468 -11.785 -2.837 1.00 93.38 90 VAL A O 1
ATOM 721 N N . ARG A 1 91 ? 2.710 -11.983 -1.464 1.00 91.00 91 ARG A N 1
ATOM 722 C CA . ARG A 1 91 ? 2.908 -13.423 -1.215 1.00 91.00 91 ARG A CA 1
ATOM 723 C C . ARG A 1 91 ? 2.867 -14.266 -2.489 1.00 91.00 91 ARG A C 1
ATOM 725 O O . ARG A 1 91 ? 3.627 -15.220 -2.593 1.00 91.00 91 ARG A O 1
ATOM 732 N N . LYS A 1 92 ? 1.990 -13.923 -3.433 1.00 91.31 92 LYS A N 1
ATOM 733 C CA . LYS A 1 92 ? 1.807 -14.640 -4.702 1.00 91.31 92 LYS A CA 1
ATOM 734 C C . LYS A 1 92 ? 2.936 -14.380 -5.702 1.00 91.31 92 LYS A C 1
ATOM 736 O O . LYS A 1 92 ? 3.305 -15.289 -6.436 1.00 91.31 92 LYS A O 1
ATOM 741 N N . ASN A 1 93 ? 3.461 -13.154 -5.746 1.00 90.38 93 ASN A N 1
ATOM 742 C CA . ASN A 1 93 ? 4.397 -12.725 -6.792 1.00 90.38 93 ASN A CA 1
ATOM 743 C C . ASN A 1 93 ? 5.852 -12.594 -6.312 1.00 90.38 93 ASN A C 1
ATOM 745 O O . ASN A 1 93 ? 6.754 -12.372 -7.119 1.00 90.38 93 ASN A O 1
ATOM 749 N N . ALA A 1 94 ? 6.114 -12.698 -5.007 1.00 86.81 94 ALA A N 1
ATOM 750 C CA . ALA A 1 94 ? 7.466 -12.650 -4.470 1.00 86.81 94 ALA A CA 1
ATOM 751 C C . ALA A 1 94 ? 8.284 -13.884 -4.864 1.00 86.81 94 ALA A C 1
ATOM 753 O O . ALA A 1 94 ? 7.867 -15.020 -4.668 1.00 86.81 94 ALA A O 1
ATOM 754 N N . TYR A 1 95 ? 9.519 -13.654 -5.319 1.00 80.50 95 TYR A N 1
ATOM 755 C CA . TYR A 1 95 ? 10.487 -14.720 -5.604 1.00 80.50 95 TYR A CA 1
ATOM 756 C C . TYR A 1 95 ? 10.867 -15.553 -4.369 1.00 80.50 95 TYR A C 1
ATOM 758 O O . TYR A 1 95 ? 11.383 -16.660 -4.505 1.00 80.50 95 TYR A O 1
ATOM 766 N N . LYS A 1 96 ? 10.679 -14.999 -3.165 1.00 82.06 96 LYS A N 1
ATOM 767 C CA . LYS A 1 96 ? 10.948 -15.647 -1.878 1.00 82.06 96 LYS A CA 1
ATOM 768 C C . LYS A 1 96 ? 9.831 -15.314 -0.902 1.00 82.06 96 LYS A C 1
ATOM 770 O O . LYS A 1 96 ? 9.393 -14.165 -0.841 1.00 82.06 96 LYS A O 1
ATOM 775 N N . GLU A 1 97 ? 9.419 -16.296 -0.110 1.00 78.25 97 GLU A N 1
ATOM 776 C CA . GLU A 1 97 ? 8.432 -16.082 0.944 1.00 78.25 97 GLU A CA 1
ATOM 777 C C . GLU A 1 97 ? 8.886 -14.963 1.897 1.00 78.25 97 GLU A C 1
ATOM 779 O O . GLU A 1 97 ? 10.051 -14.888 2.289 1.00 78.25 97 GLU A O 1
ATOM 784 N N . GLY A 1 98 ? 7.970 -14.047 2.221 1.00 76.38 98 GLY A N 1
ATOM 785 C CA . GLY A 1 98 ? 8.242 -12.907 3.100 1.00 76.38 98 GLY A CA 1
ATOM 786 C C . GLY A 1 98 ? 9.025 -11.750 2.467 1.00 76.38 98 GLY A C 1
ATOM 787 O O . GLY A 1 98 ? 9.272 -10.756 3.150 1.00 76.38 98 GLY A O 1
ATOM 788 N N . TYR A 1 99 ? 9.405 -11.818 1.185 1.00 82.31 99 TYR A N 1
ATOM 789 C CA . TYR A 1 99 ? 10.030 -10.674 0.518 1.00 82.31 99 TYR A CA 1
ATOM 790 C C . TYR A 1 99 ? 9.037 -9.519 0.380 1.00 82.31 99 TYR A C 1
ATOM 792 O O . TYR A 1 99 ? 7.982 -9.659 -0.231 1.00 82.31 99 TYR A O 1
ATOM 800 N N . ILE A 1 100 ? 9.418 -8.357 0.904 1.00 82.00 100 ILE A N 1
ATOM 801 C CA . ILE A 1 100 ? 8.704 -7.095 0.723 1.00 82.00 100 ILE A CA 1
ATOM 802 C C . ILE A 1 100 ? 9.658 -6.160 -0.032 1.00 82.00 100 ILE A C 1
ATOM 804 O O . ILE A 1 100 ? 10.788 -5.964 0.431 1.00 82.00 100 ILE A O 1
ATOM 808 N N . PRO A 1 101 ? 9.254 -5.586 -1.178 1.00 78.00 101 PRO A N 1
ATOM 809 C CA . PRO A 1 101 ? 10.079 -4.626 -1.906 1.00 78.00 101 PRO A CA 1
ATOM 810 C C . PRO A 1 101 ? 10.446 -3.399 -1.061 1.00 78.00 101 PRO A C 1
ATOM 812 O O . PRO A 1 101 ? 9.747 -3.046 -0.105 1.00 78.00 101 PRO A O 1
ATOM 815 N N . ILE A 1 102 ? 11.569 -2.765 -1.394 1.00 72.19 102 ILE A N 1
ATOM 816 C CA . ILE A 1 102 ? 11.933 -1.434 -0.883 1.00 72.19 102 ILE A CA 1
ATOM 817 C C . ILE A 1 102 ? 11.394 -0.413 -1.880 1.00 72.19 102 ILE A C 1
ATOM 819 O O . ILE A 1 102 ? 11.794 -0.468 -3.070 1.00 72.19 102 ILE A O 1
#

Radius of gyration: 12.7 Å; chains: 1; bounding box: 27×27×33 Å

Foldseek 3Di:
DFDDDDQAATQDFPLQVLLCVLCVVVVNCVQWPSPPPDPVLSVVLLVLLPDPCNVVCLVVVNPVLQCSCVPGGVVPDGSSRSSVSSNVSCCVPPPDHPDRTD

Sequence (102 aa):
MNVNFGGYSPIRTSMGIWVVAMLVEHDLITRVPRSFPTVDEADFVSYMLRKSNFELMLANNAGCIRRFGSKNLNNVITGQDFFTKMKEFVRKNAYKEGYIPI

Organism: Caenorhabditis elegans (NCBI:txid6239)

Secondary structure (DSSP, 8-state):
--B--TTSPPB-SHHHHHHHHHHHHTT-TTTS-TTPSPHHHHHHHHHHHT-TTHHHHHHTT-HHHHHHHHHHSTTSS-HHHHHHHHHHHHHHH-SSTT----